Protein AF-E2BMQ6-F1 (afdb_monomer_lite)

Sequence (68 aa):
KWVPPLLTVNQKQQRVDDSAGCLELFQRNKKDFLMRYVTMDETWIHHYTPESNRQSAEWTATDETRPK

pLDDT: mean 88.34, std 10.18, range [56.38, 98.38]

InterPro domains:
  IPR036397 Ribonuclease H superfamily [G3DSA:3.30.420.10] (2-68)
  IPR052709 Transposase-Methyltransferase Hybrid [PTHR46060] (1-68)

Radius of gyration: 24.68 Å; chains: 1; bounding box: 46×37×55 Å

Foldseek 3Di:
DDDDPDDDPVRVVVVVVVVVVLVVVCVVPVVVSVVPDDDDDDDDDDDDDDPDPVSVDDDDDPPDDDDD

Secondary structure (DSSP, 8-state):
----SS--HHHHHHHHHHHHHHHHHHHH-HHHHHHH--------------SSTTTT-----TTSPPP-

Structure (mmCIF, N/CA/C/O backbone):
data_AF-E2BMQ6-F1
#
_entry.id   AF-E2BMQ6-F1
#
loop_
_atom_site.group_PDB
_atom_site.id
_atom_site.type_symbol
_atom_site.label_atom_id
_atom_site.label_alt_id
_atom_site.label_comp_id
_atom_site.label_asym_id
_atom_site.label_entity_id
_atom_site.label_seq_id
_atom_site.pdbx_PDB_ins_code
_atom_site.Cartn_x
_atom_site.Cartn_y
_atom_site.Cartn_z
_atom_site.occupancy
_atom_site.B_iso_or_equiv
_atom_site.auth_seq_id
_atom_site.auth_comp_id
_atom_site.auth_asym_id
_atom_site.auth_atom_id
_atom_site.pdbx_PDB_model_num
ATOM 1 N N . LYS A 1 1 ? 3.377 -5.671 -6.873 1.00 78.88 1 LYS A N 1
ATOM 2 C CA . LYS A 1 1 ? 2.924 -7.047 -6.510 1.00 78.88 1 LYS A CA 1
ATOM 3 C C . LYS A 1 1 ? 1.673 -7.422 -7.306 1.00 78.88 1 LYS A C 1
ATOM 5 O O . LYS A 1 1 ? 0.786 -6.586 -7.414 1.00 78.88 1 LYS A O 1
ATOM 10 N N . TRP A 1 2 ? 1.573 -8.641 -7.846 1.00 82.56 2 TRP A N 1
ATOM 11 C CA . TRP A 1 2 ? 0.351 -9.090 -8.531 1.00 82.56 2 TRP A CA 1
ATOM 12 C C . TRP A 1 2 ? -0.720 -9.478 -7.511 1.00 82.56 2 TRP A C 1
ATOM 14 O O . TRP A 1 2 ? -0.512 -10.376 -6.696 1.00 82.56 2 TRP A O 1
ATOM 24 N N . VAL A 1 3 ? -1.853 -8.783 -7.542 1.00 85.00 3 VAL A N 1
ATOM 25 C CA . VAL A 1 3 ? -3.027 -9.096 -6.723 1.00 85.00 3 VAL A CA 1
ATOM 26 C C . VAL A 1 3 ? -4.120 -9.604 -7.661 1.00 85.00 3 VAL A C 1
ATOM 28 O O . VAL A 1 3 ? -4.446 -8.902 -8.619 1.00 85.00 3 VAL A O 1
ATOM 31 N N . PRO A 1 4 ? -4.684 -10.803 -7.426 1.00 88.62 4 PRO A N 1
ATOM 32 C CA . PRO A 1 4 ? -5.785 -11.305 -8.232 1.00 88.62 4 PRO A CA 1
ATOM 33 C C . PRO A 1 4 ? -6.977 -10.336 -8.213 1.00 88.62 4 PRO A C 1
ATOM 35 O O . PRO A 1 4 ? -7.314 -9.813 -7.147 1.00 88.62 4 PRO A O 1
ATOM 38 N N . PRO A 1 5 ? -7.651 -10.117 -9.355 1.00 84.06 5 PRO A N 1
ATOM 39 C CA . PRO A 1 5 ? -8.793 -9.207 -9.428 1.00 84.06 5 PRO A CA 1
ATOM 40 C C . PRO A 1 5 ? -9.989 -9.697 -8.600 1.00 84.06 5 PRO A C 1
ATOM 42 O O . PRO A 1 5 ? -10.784 -8.888 -8.125 1.00 84.06 5 PRO A O 1
ATOM 45 N N . LEU A 1 6 ? -10.104 -11.012 -8.385 1.00 94.88 6 LEU A N 1
ATOM 46 C CA . LEU A 1 6 ? -11.126 -11.607 -7.536 1.00 94.88 6 LEU A CA 1
ATOM 47 C C . LEU A 1 6 ? -10.506 -12.127 -6.239 1.00 94.88 6 LEU A C 1
ATOM 49 O O . LEU A 1 6 ? -9.658 -13.016 -6.250 1.00 94.88 6 LEU A O 1
ATOM 53 N N . LEU A 1 7 ? -10.978 -11.586 -5.121 1.00 95.00 7 LEU A N 1
ATOM 54 C CA . LEU A 1 7 ? -10.622 -12.064 -3.791 1.00 95.00 7 LEU A CA 1
ATOM 55 C C . LEU A 1 7 ? -11.558 -13.190 -3.357 1.00 95.00 7 LEU A C 1
ATOM 57 O O . LEU A 1 7 ? -12.772 -13.117 -3.579 1.00 95.00 7 LEU A O 1
ATOM 61 N N . THR A 1 8 ? -11.005 -14.183 -2.665 1.00 95.69 8 THR A N 1
ATOM 62 C CA . THR A 1 8 ? -11.804 -15.199 -1.972 1.00 95.69 8 THR A CA 1
ATOM 63 C C . THR A 1 8 ? -12.580 -14.573 -0.810 1.00 95.69 8 THR A C 1
ATOM 65 O O . THR A 1 8 ? -12.243 -13.489 -0.328 1.00 95.69 8 THR A O 1
ATOM 68 N N . VAL A 1 9 ? -13.624 -15.254 -0.329 1.00 96.94 9 VAL A N 1
ATOM 69 C CA . VAL A 1 9 ? -14.415 -14.788 0.826 1.00 96.94 9 VAL A CA 1
ATOM 70 C C . VAL A 1 9 ? -13.517 -14.547 2.044 1.00 96.94 9 VAL A C 1
ATOM 72 O O . VAL A 1 9 ? -13.593 -13.486 2.654 1.00 96.94 9 VAL A O 1
ATOM 75 N N . ASN A 1 10 ? -12.586 -15.462 2.322 1.00 97.12 10 ASN A N 1
ATOM 76 C CA . ASN A 1 10 ? -11.663 -15.339 3.452 1.00 97.12 10 ASN A CA 1
ATOM 77 C C . ASN A 1 10 ? -10.718 -14.137 3.306 1.00 97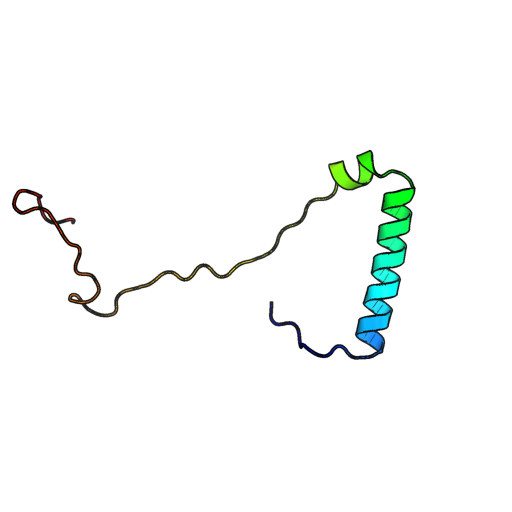.12 10 ASN A C 1
ATOM 79 O O . ASN A 1 10 ? -10.478 -13.426 4.274 1.00 97.12 10 ASN A O 1
ATOM 83 N N . GLN A 1 11 ? -10.220 -13.856 2.096 1.00 96.12 11 GLN A N 1
ATOM 84 C CA . GLN A 1 11 ? -9.384 -12.674 1.847 1.00 96.12 11 GLN A CA 1
ATOM 85 C C . GLN A 1 11 ? -10.157 -11.365 2.045 1.00 96.12 11 GLN A C 1
ATOM 87 O O . GLN A 1 11 ? -9.586 -10.376 2.501 1.00 96.12 11 GLN A O 1
ATOM 92 N N . LYS A 1 12 ? -11.449 -11.342 1.696 1.00 96.62 12 LYS A N 1
ATOM 93 C CA . LYS A 1 12 ? -12.316 -10.185 1.954 1.00 96.62 12 LYS A CA 1
ATOM 94 C C . LYS A 1 12 ? -12.547 -10.003 3.448 1.00 96.62 12 LYS A C 1
ATOM 96 O O . LYS A 1 12 ? -12.415 -8.881 3.922 1.00 96.62 12 LYS A O 1
ATOM 101 N N . GLN A 1 13 ? -12.837 -11.087 4.166 1.00 98.25 13 GLN A N 1
ATOM 102 C CA . GLN A 1 13 ? -13.047 -11.033 5.609 1.00 98.25 13 GLN A CA 1
ATOM 103 C C . GLN A 1 13 ? -11.795 -10.526 6.330 1.00 98.25 13 GLN A C 1
ATOM 105 O O . GLN A 1 13 ? -11.885 -9.550 7.063 1.00 98.25 13 GLN A O 1
ATOM 110 N N . GLN A 1 14 ? -10.619 -11.073 6.003 1.00 97.94 14 GLN A N 1
ATOM 111 C CA . GLN A 1 14 ? -9.354 -10.612 6.578 1.00 97.94 14 GLN A CA 1
ATOM 112 C C . GLN A 1 14 ? -9.140 -9.107 6.366 1.00 97.94 14 GLN A C 1
ATOM 114 O O . GLN A 1 14 ? -8.768 -8.394 7.288 1.00 97.94 14 GLN A O 1
ATOM 119 N N . ARG A 1 15 ? -9.436 -8.594 5.163 1.00 97.06 15 ARG A N 1
ATOM 120 C CA . ARG A 1 15 ? -9.335 -7.153 4.887 1.00 97.06 15 ARG A CA 1
ATOM 121 C C . ARG A 1 15 ? -10.292 -6.317 5.730 1.00 97.06 15 ARG A C 1
ATOM 123 O O . ARG A 1 15 ? -9.919 -5.209 6.109 1.00 97.06 15 ARG A O 1
ATOM 130 N N . VAL A 1 16 ? -11.512 -6.798 5.972 1.00 98.12 16 VAL A N 1
ATOM 131 C CA . VAL A 1 16 ? -12.487 -6.113 6.835 1.00 98.12 16 VAL A CA 1
ATOM 132 C C . VAL A 1 16 ? -11.970 -6.069 8.268 1.00 98.12 16 VAL A C 1
ATOM 134 O O . VAL A 1 16 ? -11.949 -4.990 8.855 1.00 98.12 16 VAL A O 1
ATOM 137 N N . ASP A 1 17 ? -11.493 -7.199 8.785 1.00 98.38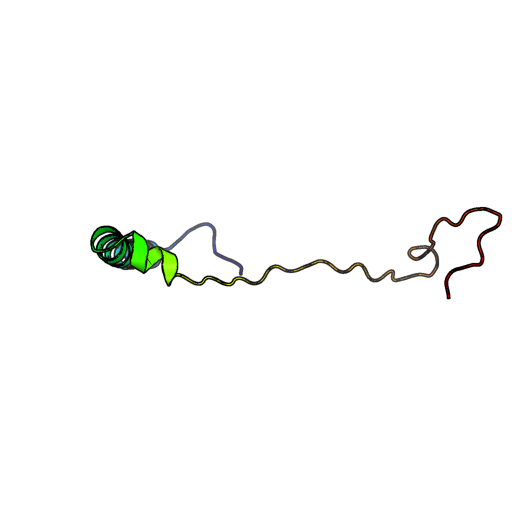 17 ASP A N 1
ATOM 138 C CA . ASP A 1 17 ? -10.999 -7.320 10.158 1.00 98.38 17 ASP A CA 1
ATOM 139 C C . ASP A 1 17 ? -9.768 -6.423 10.386 1.00 98.38 17 ASP A C 1
ATOM 141 O O . ASP A 1 17 ? -9.744 -5.617 11.321 1.00 98.38 17 ASP A O 1
ATOM 145 N N . ASP A 1 18 ? -8.794 -6.465 9.469 1.00 97.94 18 ASP A N 1
ATOM 146 C CA . ASP A 1 18 ? -7.598 -5.613 9.512 1.00 97.94 18 ASP A CA 1
ATOM 147 C C . ASP A 1 18 ? -7.970 -4.120 9.441 1.00 97.94 18 ASP A C 1
ATOM 149 O O . ASP A 1 18 ? -7.429 -3.284 10.171 1.00 97.94 18 ASP A O 1
ATOM 153 N N . SER A 1 19 ? -8.920 -3.768 8.566 1.00 97.81 19 SER A N 1
ATOM 154 C CA . SER A 1 19 ? -9.364 -2.379 8.396 1.00 97.81 19 SER A CA 1
ATOM 155 C C . SER A 1 19 ? -10.119 -1.865 9.618 1.00 97.81 19 SER A C 1
ATOM 157 O O . SER A 1 19 ? -9.957 -0.698 9.974 1.00 97.81 19 SER A O 1
ATOM 159 N N . ALA A 1 20 ? -10.918 -2.711 10.273 1.00 98.31 20 ALA A N 1
ATOM 160 C CA . ALA A 1 20 ? -11.637 -2.354 11.491 1.00 98.31 20 ALA A CA 1
ATOM 161 C C . ALA A 1 20 ? -10.663 -2.015 12.630 1.00 98.31 20 ALA A C 1
ATOM 163 O O . ALA A 1 20 ? -10.805 -0.964 13.257 1.00 98.31 20 ALA A O 1
ATOM 164 N N . GLY A 1 21 ? -9.623 -2.833 12.831 1.00 97.06 21 GLY A N 1
ATOM 165 C CA . GLY A 1 21 ? -8.581 -2.557 13.826 1.00 97.06 21 GLY A CA 1
ATOM 166 C C . GLY A 1 21 ? -7.800 -1.273 13.525 1.00 97.06 21 GLY A C 1
ATO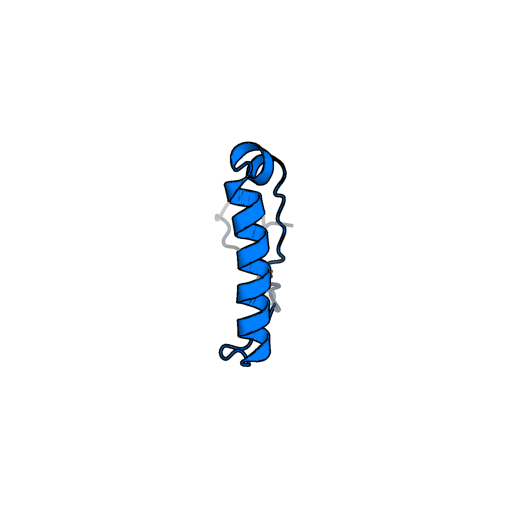M 167 O O . GLY A 1 21 ? -7.607 -0.429 14.403 1.00 97.06 21 GLY A O 1
ATOM 168 N N . CYS A 1 22 ? -7.409 -1.065 12.263 1.00 95.75 22 CYS A N 1
ATOM 169 C CA . CYS A 1 22 ? -6.767 0.182 11.835 1.00 95.75 22 CYS A CA 1
ATOM 170 C C . CYS A 1 22 ? -7.663 1.410 12.063 1.00 95.75 22 CYS A C 1
ATOM 172 O O . CYS A 1 22 ? -7.175 2.458 12.490 1.00 95.75 22 CYS A O 1
ATOM 174 N N . LEU A 1 23 ? -8.968 1.292 11.801 1.00 97.31 23 LEU A N 1
ATOM 175 C CA . LEU A 1 23 ? -9.928 2.375 11.994 1.00 97.31 23 LEU A CA 1
ATOM 176 C C . LEU A 1 23 ? -10.085 2.738 13.472 1.00 97.31 23 LEU A C 1
ATOM 178 O O . LEU A 1 23 ? -10.115 3.923 13.797 1.00 97.31 23 LEU A O 1
ATOM 182 N N . GLU A 1 24 ? -10.147 1.752 14.364 1.00 97.56 24 GLU A N 1
ATOM 183 C CA . GLU A 1 24 ? -10.222 1.990 15.808 1.00 97.56 24 GLU A CA 1
ATOM 184 C C . GLU A 1 24 ? -8.988 2.760 16.309 1.00 97.56 24 GLU A C 1
ATOM 186 O O . GLU A 1 24 ? -9.115 3.786 16.985 1.00 97.56 24 GLU A O 1
ATOM 191 N N . LEU A 1 25 ? -7.786 2.331 15.905 1.00 96.06 25 LEU A N 1
ATOM 192 C CA . LEU A 1 25 ? -6.531 3.018 16.236 1.00 96.06 25 LEU A CA 1
ATOM 193 C C . LEU A 1 25 ? -6.506 4.454 15.696 1.00 96.06 25 LEU A C 1
ATOM 195 O O . LEU A 1 25 ? -6.113 5.387 16.404 1.00 96.06 25 LEU A O 1
ATOM 199 N N . PHE A 1 26 ? -6.971 4.640 14.463 1.00 96.81 26 PHE A N 1
ATOM 200 C CA . PHE A 1 26 ? -7.071 5.947 13.828 1.00 96.81 26 PHE A CA 1
ATOM 201 C C . PHE A 1 26 ? -8.065 6.871 14.545 1.00 96.81 26 PHE A C 1
ATOM 203 O O . PHE A 1 26 ? -7.774 8.051 14.743 1.00 96.81 26 PHE A O 1
ATOM 210 N N . GLN A 1 27 ? -9.227 6.359 14.956 1.00 97.06 27 GLN A N 1
ATOM 211 C CA . GLN A 1 27 ? -10.241 7.137 15.674 1.00 97.06 27 GLN A CA 1
ATOM 212 C C . GLN A 1 27 ? -9.782 7.512 17.085 1.00 97.06 27 GLN A C 1
ATOM 214 O O . GLN A 1 27 ? -10.043 8.628 17.533 1.00 97.06 27 GLN A O 1
ATOM 219 N N . ARG A 1 28 ? -9.050 6.622 17.766 1.00 96.94 28 ARG A N 1
ATOM 220 C CA . ARG A 1 28 ? -8.539 6.857 19.122 1.00 96.94 28 ARG A CA 1
ATOM 221 C C . ARG A 1 28 ? -7.564 8.033 19.195 1.00 96.94 28 ARG A C 1
ATOM 223 O O . ARG A 1 28 ? -7.636 8.822 20.133 1.00 96.94 28 ARG A O 1
ATOM 230 N N . ASN A 1 29 ? -6.635 8.148 18.245 1.00 95.25 29 ASN A N 1
ATOM 231 C CA . ASN A 1 29 ? -5.721 9.291 18.166 1.00 95.25 29 ASN A CA 1
ATOM 232 C C . ASN A 1 29 ? -5.212 9.508 16.737 1.00 95.25 29 ASN A C 1
ATOM 234 O O . ASN A 1 29 ? -4.098 9.126 16.376 1.00 95.25 29 ASN A O 1
ATOM 238 N N . LYS A 1 30 ? -6.028 10.192 15.936 1.00 96.25 30 LYS A N 1
ATOM 239 C CA . LYS A 1 30 ? -5.760 10.446 14.518 1.00 96.25 30 LYS A CA 1
ATOM 240 C C . LYS A 1 30 ? -4.411 11.117 14.255 1.00 96.25 30 LYS A C 1
ATOM 242 O O . LYS A 1 30 ? -3.714 10.740 13.316 1.00 96.25 30 LYS A O 1
ATOM 247 N N . LYS A 1 31 ? -4.052 12.127 15.055 1.00 96.62 31 LYS A N 1
ATOM 248 C CA . LYS A 1 31 ? -2.836 12.924 14.834 1.00 96.62 31 LYS A CA 1
ATOM 249 C C . LYS A 1 31 ? -1.581 12.089 15.072 1.00 96.62 31 LYS A C 1
ATOM 251 O O . LYS A 1 31 ? -0.692 12.088 14.229 1.00 96.62 31 LYS A O 1
ATOM 256 N N . ASP A 1 32 ? -1.519 11.387 16.200 1.00 96.12 32 ASP A N 1
ATOM 257 C CA . ASP A 1 32 ? -0.363 10.555 16.545 1.00 96.12 32 ASP A CA 1
ATOM 258 C C . ASP A 1 32 ? -0.248 9.333 15.624 1.00 96.12 32 ASP A C 1
ATOM 260 O O . ASP A 1 32 ?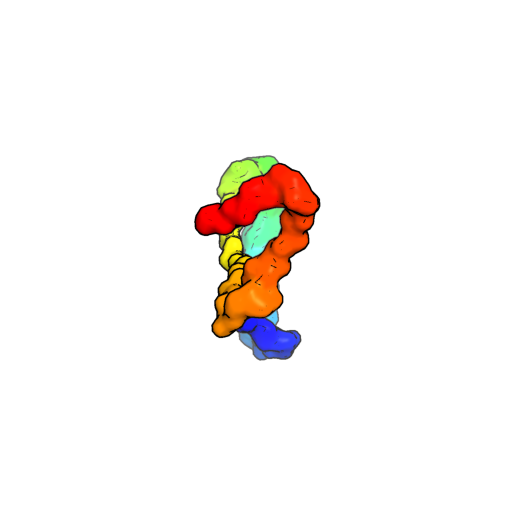 0.848 9.023 15.163 1.00 96.12 32 ASP A O 1
ATOM 264 N N . PHE A 1 33 ? -1.380 8.705 15.277 1.00 95.38 33 PHE A N 1
ATOM 265 C CA . PHE A 1 33 ? -1.420 7.585 14.336 1.00 95.38 33 PHE A CA 1
ATOM 266 C C . PHE A 1 33 ? -0.800 7.967 12.989 1.00 95.38 33 PHE A C 1
ATOM 268 O O . PHE A 1 33 ? 0.132 7.310 12.538 1.00 95.38 33 PHE A O 1
ATOM 275 N N . LEU A 1 34 ? -1.261 9.065 12.375 1.00 96.06 34 LEU A N 1
ATOM 276 C CA . LEU A 1 34 ? -0.740 9.517 11.082 1.00 96.06 34 LEU A CA 1
ATOM 277 C C . LEU A 1 34 ? 0.716 9.983 11.160 1.00 96.06 34 LEU A C 1
ATOM 279 O O . LEU A 1 34 ? 1.474 9.741 10.229 1.00 96.06 34 LEU A O 1
ATOM 283 N N . MET A 1 35 ? 1.125 10.621 12.260 1.00 97.19 35 MET A N 1
ATOM 284 C CA . MET A 1 35 ? 2.504 11.093 12.433 1.00 97.19 35 MET A CA 1
ATOM 285 C C . MET A 1 35 ? 3.516 9.941 12.501 1.00 97.19 35 MET A C 1
ATOM 287 O O . MET A 1 35 ? 4.671 10.117 12.124 1.00 97.19 35 MET A O 1
ATOM 291 N N . ARG A 1 36 ? 3.094 8.767 12.981 1.00 95.44 36 ARG A N 1
ATOM 292 C CA . ARG A 1 36 ? 3.939 7.568 13.091 1.00 95.44 36 ARG A CA 1
ATOM 293 C C . ARG A 1 36 ? 3.761 6.594 11.928 1.00 95.44 36 ARG A C 1
ATOM 295 O O . ARG A 1 36 ? 4.501 5.617 11.846 1.00 95.44 36 ARG A O 1
ATOM 302 N N . TYR A 1 37 ? 2.782 6.823 11.054 1.00 93.88 37 TYR A N 1
ATOM 303 C CA . TYR A 1 37 ? 2.465 5.914 9.962 1.00 93.88 37 TYR A CA 1
ATOM 304 C C . TYR A 1 37 ? 3.462 6.085 8.812 1.00 93.88 37 TYR A C 1
ATOM 306 O O . TYR A 1 37 ? 3.409 7.057 8.061 1.00 93.88 37 TYR A O 1
ATOM 314 N N . VAL A 1 38 ? 4.371 5.122 8.671 1.00 95.31 38 VAL A N 1
ATOM 315 C CA . VAL A 1 38 ? 5.353 5.063 7.583 1.00 95.31 38 VAL A CA 1
ATOM 316 C C . VAL A 1 38 ? 4.960 3.936 6.633 1.00 95.31 38 VAL A C 1
ATOM 318 O O . VAL A 1 38 ? 4.713 2.814 7.072 1.00 95.31 38 VAL A O 1
ATOM 321 N N . THR A 1 39 ? 4.900 4.227 5.332 1.00 96.00 39 THR A N 1
ATOM 322 C CA . THR A 1 39 ? 4.602 3.243 4.283 1.00 96.00 39 THR A CA 1
ATOM 323 C C . THR A 1 39 ? 5.713 3.215 3.240 1.00 96.00 39 THR A C 1
ATOM 325 O O . THR A 1 39 ? 6.378 4.224 3.007 1.00 96.00 39 THR A O 1
ATOM 328 N N . MET A 1 40 ? 5.924 2.052 2.630 1.00 96.06 40 MET A N 1
ATOM 329 C CA . MET A 1 40 ? 6.883 1.837 1.553 1.00 96.06 40 MET A CA 1
ATOM 330 C C . MET A 1 40 ? 6.327 0.764 0.617 1.00 96.06 40 MET A C 1
ATOM 332 O O . MET A 1 40 ? 5.794 -0.241 1.087 1.00 96.06 40 MET A O 1
ATOM 336 N N . ASP A 1 41 ? 6.451 0.984 -0.689 1.00 94.75 41 ASP A N 1
ATOM 337 C CA . ASP A 1 41 ? 6.084 0.014 -1.721 1.00 94.75 41 ASP A CA 1
ATOM 338 C C . ASP A 1 41 ? 7.104 0.055 -2.861 1.00 94.75 41 ASP A C 1
ATOM 340 O O . ASP A 1 41 ? 7.784 1.061 -3.080 1.00 94.75 41 ASP A O 1
ATOM 344 N N . GLU A 1 42 ? 7.211 -1.052 -3.585 1.00 93.69 42 GLU A N 1
ATOM 345 C CA . GLU A 1 42 ? 8.147 -1.211 -4.692 1.00 93.69 42 GLU A CA 1
ATOM 346 C C . GLU A 1 42 ? 7.422 -1.013 -6.022 1.00 93.69 42 GLU A C 1
ATOM 348 O O . GLU A 1 42 ? 6.442 -1.693 -6.338 1.00 93.69 42 GLU A O 1
ATOM 353 N N . THR A 1 43 ? 7.939 -0.100 -6.842 1.00 89.69 43 THR A N 1
ATOM 354 C CA . THR A 1 43 ? 7.482 0.087 -8.221 1.00 89.69 43 THR A CA 1
ATOM 355 C C . THR A 1 43 ? 8.597 -0.295 -9.180 1.00 89.69 43 THR A C 1
ATOM 357 O O . THR A 1 43 ? 9.738 0.137 -9.032 1.00 89.69 43 THR A O 1
ATOM 360 N N . TRP A 1 44 ? 8.261 -1.100 -10.188 1.00 89.56 44 TRP A N 1
ATOM 361 C CA . TRP A 1 44 ? 9.187 -1.431 -11.263 1.00 89.56 44 TRP A CA 1
ATOM 362 C C . TRP A 1 44 ? 9.387 -0.208 -12.157 1.00 89.56 44 TRP A C 1
ATOM 364 O O . TRP A 1 44 ? 8.462 0.217 -12.848 1.00 89.56 44 TRP A O 1
ATOM 374 N N . ILE A 1 45 ? 10.596 0.348 -12.151 1.00 89.00 45 ILE A N 1
ATOM 375 C CA . ILE A 1 45 ? 11.002 1.387 -13.096 1.00 89.00 45 ILE A CA 1
ATOM 376 C C . ILE A 1 45 ? 11.606 0.682 -14.305 1.00 89.00 45 ILE A C 1
ATOM 378 O O . ILE A 1 45 ? 12.611 -0.019 -14.193 1.00 89.00 45 ILE A O 1
ATOM 382 N N . HIS A 1 46 ? 10.976 0.848 -15.465 1.00 86.38 46 HIS A N 1
ATOM 383 C CA . HIS A 1 46 ? 11.503 0.295 -16.702 1.00 86.38 46 HIS A CA 1
ATOM 384 C C . HIS A 1 46 ? 12.734 1.095 -17.142 1.00 86.38 46 HIS A C 1
ATOM 386 O O . HIS A 1 46 ? 12.615 2.246 -17.561 1.00 86.38 46 HIS A O 1
ATOM 392 N N . HIS A 1 47 ? 13.908 0.472 -17.073 1.00 82.38 47 HIS A N 1
ATOM 393 C CA . HIS A 1 47 ? 15.116 0.992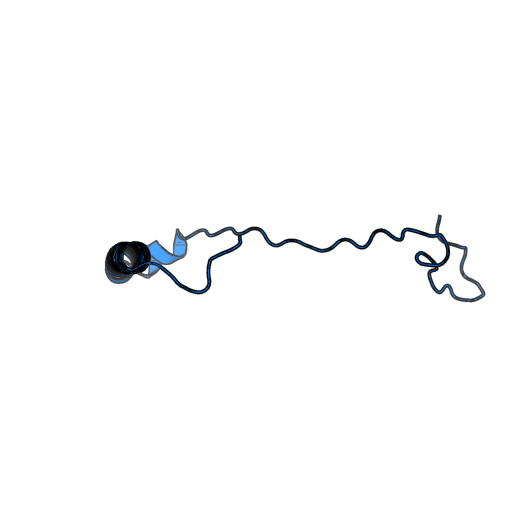 -17.699 1.00 82.38 47 HIS A CA 1
ATOM 394 C C . HIS A 1 47 ? 15.247 0.388 -19.098 1.00 82.38 47 HIS A C 1
ATOM 396 O O . HIS A 1 47 ? 15.391 -0.825 -19.243 1.00 82.38 47 HIS A O 1
ATOM 402 N N . TYR A 1 48 ? 15.174 1.229 -20.129 1.00 82.31 48 TYR A N 1
ATOM 403 C CA . TYR A 1 48 ? 15.371 0.778 -21.502 1.00 82.31 48 TYR A CA 1
ATOM 404 C C . TYR A 1 48 ? 16.864 0.595 -21.770 1.00 82.31 48 TYR A C 1
ATOM 406 O O . TYR A 1 48 ? 17.619 1.564 -21.780 1.00 82.31 48 TYR A O 1
ATOM 414 N N . THR A 1 49 ? 17.283 -0.645 -22.004 1.00 82.12 49 THR A N 1
ATOM 415 C CA . THR A 1 49 ? 18.620 -0.942 -22.519 1.00 82.12 49 THR A CA 1
ATOM 416 C C . THR A 1 49 ? 18.500 -1.172 -24.025 1.00 82.12 49 THR A C 1
ATOM 418 O O . THR A 1 49 ? 17.854 -2.140 -24.427 1.00 82.12 49 THR A O 1
ATOM 421 N N . PRO A 1 50 ? 19.068 -0.300 -24.876 1.00 81.06 50 PRO A N 1
ATOM 422 C CA . PRO A 1 50 ? 19.030 -0.500 -26.317 1.00 81.06 50 PRO A CA 1
ATOM 423 C C . PRO A 1 50 ? 19.840 -1.742 -26.701 1.00 81.06 50 PRO A C 1
ATOM 425 O O . PRO A 1 50 ? 20.985 -1.909 -26.290 1.00 81.06 50 PRO A O 1
ATOM 428 N N . GLU A 1 51 ? 19.252 -2.607 -27.524 1.00 77.44 51 GLU A N 1
ATOM 429 C CA . GLU A 1 51 ? 19.882 -3.854 -27.982 1.00 77.44 51 GLU A CA 1
ATOM 430 C C . GLU A 1 51 ? 20.797 -3.632 -29.198 1.00 77.44 51 GLU A C 1
ATOM 432 O O . GLU A 1 51 ? 21.530 -4.528 -29.617 1.00 77.44 51 GLU A O 1
ATOM 437 N N . SER A 1 52 ? 20.767 -2.433 -29.790 1.00 76.75 52 SER A N 1
ATOM 438 C CA . SER A 1 52 ? 21.563 -2.092 -30.966 1.00 76.75 52 SER A CA 1
ATOM 439 C C . SER A 1 52 ? 22.019 -0.635 -30.976 1.00 76.75 52 SER A C 1
ATOM 441 O O . SER A 1 52 ? 21.312 0.261 -30.516 1.00 76.75 52 SER A O 1
ATOM 443 N N . ASN A 1 53 ? 23.157 -0.384 -31.632 1.00 73.94 53 ASN A N 1
ATOM 444 C CA . ASN A 1 53 ? 23.716 0.961 -31.827 1.00 73.94 53 ASN A CA 1
ATOM 445 C C . ASN A 1 53 ? 22.742 1.945 -32.500 1.00 73.94 53 ASN A C 1
ATOM 447 O O . ASN A 1 53 ? 22.859 3.155 -32.337 1.00 73.94 53 ASN A O 1
ATOM 451 N N . ARG A 1 54 ? 21.790 1.442 -33.298 1.00 75.38 54 ARG A N 1
ATOM 452 C CA . ARG A 1 54 ? 20.777 2.278 -33.954 1.00 75.38 54 ARG A CA 1
ATOM 453 C C . ARG A 1 54 ? 19.675 2.706 -32.985 1.00 75.38 54 ARG A C 1
ATOM 455 O O . ARG A 1 54 ? 19.127 3.789 -33.139 1.00 75.38 54 ARG A O 1
ATOM 462 N N . GLN A 1 55 ? 19.345 1.860 -32.014 1.00 75.88 55 GLN A N 1
ATOM 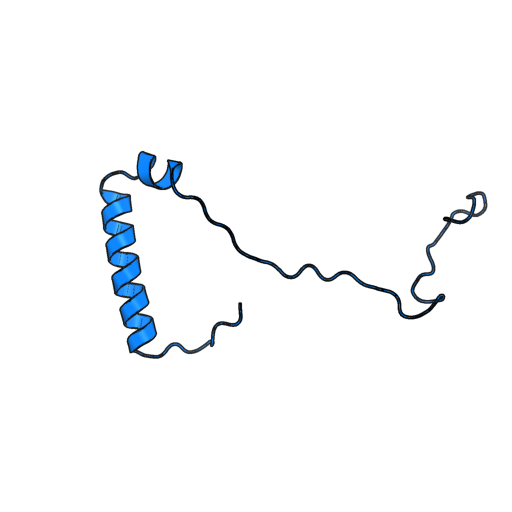463 C CA . GLN A 1 55 ? 18.360 2.154 -30.972 1.00 75.88 55 GLN A CA 1
ATOM 464 C C . GLN A 1 55 ? 18.934 3.030 -29.852 1.00 75.88 55 GLN A C 1
ATOM 466 O O . GLN A 1 55 ? 18.169 3.673 -29.145 1.00 75.88 55 GLN A O 1
ATOM 471 N N . SER A 1 56 ? 20.262 3.080 -29.715 1.00 73.44 56 SER A N 1
ATOM 472 C CA . SER A 1 56 ? 20.978 3.996 -28.819 1.00 73.44 56 SER A CA 1
ATOM 473 C C . SER A 1 56 ? 21.407 5.300 -29.504 1.00 73.44 56 SER A C 1
ATOM 475 O O . SER A 1 56 ? 22.275 5.999 -28.990 1.00 73.44 56 SER A O 1
ATOM 477 N N . ALA A 1 57 ? 20.895 5.600 -30.703 1.00 80.50 57 ALA A N 1
ATOM 478 C CA . ALA A 1 57 ? 21.278 6.806 -31.423 1.00 80.50 57 ALA A CA 1
ATOM 479 C C . ALA A 1 57 ? 20.635 8.036 -30.769 1.00 80.50 57 ALA A C 1
ATOM 481 O O . ALA A 1 57 ? 19.418 8.212 -30.814 1.00 80.50 57 ALA A O 1
ATOM 482 N N . GLU A 1 58 ? 21.466 8.888 -30.182 1.00 76.69 58 GLU A N 1
ATOM 483 C CA . GLU A 1 58 ? 21.061 10.188 -29.657 1.00 76.69 58 GLU A CA 1
ATOM 484 C C . GLU A 1 58 ? 21.175 11.259 -30.751 1.00 76.69 58 GLU A C 1
ATOM 486 O O . GLU A 1 58 ? 22.091 11.232 -31.579 1.00 76.69 58 GLU A O 1
ATOM 491 N N . TRP A 1 59 ? 20.229 12.200 -30.775 1.00 76.38 59 TRP A N 1
ATOM 492 C CA . TRP A 1 59 ? 20.295 13.358 -31.665 1.00 76.38 59 TRP A CA 1
ATOM 493 C C . TRP A 1 59 ? 21.234 14.400 -31.056 1.00 76.38 59 TRP A C 1
ATOM 495 O O . TRP A 1 59 ? 20.913 14.976 -30.021 1.00 76.38 59 TRP A O 1
ATOM 505 N N . THR A 1 60 ? 22.370 14.653 -31.703 1.00 77.88 60 THR A N 1
ATOM 506 C CA . THR A 1 60 ? 23.312 15.720 -31.330 1.00 77.88 60 THR A CA 1
ATOM 507 C C . THR A 1 60 ? 23.197 16.895 -32.298 1.00 77.88 60 THR A C 1
ATOM 509 O O . THR A 1 60 ? 22.892 16.701 -33.480 1.00 77.88 60 THR A O 1
ATOM 512 N N . ALA A 1 61 ? 23.462 18.115 -31.828 1.00 78.69 61 ALA A N 1
ATOM 513 C CA . ALA A 1 61 ? 23.613 19.259 -32.728 1.00 78.69 61 ALA A CA 1
ATOM 514 C C . ALA A 1 61 ? 24.850 19.079 -33.633 1.00 78.69 61 ALA A C 1
ATOM 516 O O . ALA A 1 61 ? 25.789 18.368 -33.277 1.00 78.69 61 ALA A O 1
ATOM 517 N N . THR A 1 62 ? 24.870 19.727 -34.804 1.00 77.12 62 THR A N 1
ATOM 518 C CA . THR A 1 62 ? 25.948 19.581 -35.807 1.00 77.12 62 THR A CA 1
ATOM 519 C C . THR A 1 62 ? 27.346 19.885 -35.253 1.00 77.12 62 THR A C 1
ATOM 521 O O . THR A 1 62 ? 28.315 19.275 -35.696 1.00 77.12 62 THR A O 1
ATOM 524 N N . ASP A 1 63 ? 27.436 20.772 -34.258 1.00 81.31 63 ASP A N 1
ATOM 525 C CA . ASP A 1 63 ? 28.698 21.228 -33.658 1.00 81.31 63 ASP A CA 1
ATOM 526 C C . ASP A 1 63 ? 28.975 20.616 -32.272 1.00 81.31 63 ASP A C 1
ATOM 528 O O . ASP A 1 63 ? 29.920 21.010 -31.586 1.00 81.31 63 ASP A O 1
ATOM 532 N N . GLU A 1 64 ? 28.164 19.652 -31.833 1.00 77.31 64 GLU A N 1
ATOM 533 C CA . GLU A 1 64 ? 28.369 18.968 -30.558 1.00 77.31 64 GLU A CA 1
ATOM 534 C C . GLU A 1 64 ? 29.307 17.771 -30.713 1.00 77.31 64 GLU A C 1
ATOM 536 O O . GLU A 1 64 ? 29.146 16.906 -31.577 1.00 77.31 64 GLU A O 1
ATOM 541 N N . THR A 1 65 ? 30.294 17.681 -29.823 1.00 72.44 65 THR A N 1
ATOM 542 C CA . THR A 1 65 ? 31.104 16.470 -29.686 1.00 72.44 65 THR A CA 1
ATOM 543 C C . THR A 1 65 ? 30.227 15.290 -29.294 1.00 72.44 65 THR A C 1
ATOM 545 O O . THR A 1 65 ? 29.458 15.373 -28.339 1.00 72.44 65 THR A O 1
ATOM 548 N N . ARG A 1 66 ? 30.391 14.172 -30.011 1.00 65.56 66 ARG A N 1
ATOM 549 C CA . ARG A 1 66 ? 29.654 12.933 -29.755 1.00 65.56 66 ARG A CA 1
ATOM 550 C C . ARG A 1 66 ? 29.792 12.517 -28.278 1.00 65.56 66 ARG A C 1
ATOM 552 O O . ARG A 1 66 ? 30.922 12.532 -27.775 1.00 65.56 66 ARG A O 1
ATOM 559 N N . PRO A 1 67 ? 28.694 12.139 -27.601 1.00 63.81 67 PRO A N 1
ATOM 560 C CA . PRO A 1 67 ? 28.762 11.629 -26.235 1.00 63.81 67 PRO A CA 1
ATOM 561 C C . PRO A 1 67 ? 29.686 10.398 -26.164 1.00 63.81 67 PRO A C 1
ATOM 563 O O . PRO A 1 67 ? 29.782 9.635 -27.130 1.00 63.81 67 PRO A O 1
ATOM 566 N N . LYS A 1 68 ? 30.432 10.276 -25.055 1.00 56.38 68 LYS A N 1
ATOM 567 C CA . LYS A 1 68 ? 31.405 9.195 -24.808 1.00 56.38 68 LYS A CA 1
ATOM 568 C C . LYS A 1 68 ? 30.731 7.882 -24.443 1.00 56.38 68 LYS A C 1
ATOM 570 O O . LYS A 1 68 ? 29.785 7.932 -23.631 1.00 56.38 68 LYS A O 1
#

Organism: Harpegnathos saltator (NCBI:txid610380)